Protein AF-A0A1G4UR93-F1 (afdb_monomer)

InterPro domains:
  IPR045601 Domain of unknown function DUF6455 [PF20056] (4-84)

Radius of gyration: 15.11 Å; Cα contacts (8 Å, |Δi|>4): 71; chains: 1; bounding box: 38×25×50 Å

Foldseek 3Di:
DDPVLLVVQLVLLVQLLQQQQADLVVCCVVPVPLSVVLSVLSSPDPCVVVQVVVSVVVVVVPPDRHRDQRDPPRPCRVVSVVRVVVVVDDDPPPPDD

Organism: NCBI:txid177413

pLDDT: mean 81.88, std 15.71, range [43.56, 96.5]

Structure (mmCIF, N/CA/C/O backbone):
data_AF-A0A1G4UR93-F1
#
_entry.id   AF-A0A1G4UR93-F1
#
loop_
_atom_site.group_PDB
_atom_site.id
_atom_site.type_symbol
_atom_site.label_atom_id
_atom_site.label_alt_id
_atom_site.label_comp_id
_atom_site.label_asym_id
_atom_site.label_entity_id
_atom_site.label_seq_id
_atom_site.pdbx_PDB_ins_code
_atom_site.Cartn_x
_atom_site.Cartn_y
_atom_site.Cartn_z
_atom_site.occupancy
_atom_site.B_iso_or_equiv
_atom_site.auth_seq_id
_atom_site.auth_comp_id
_atom_site.auth_asym_id
_atom_site.auth_atom_id
_atom_site.pdbx_PDB_model_num
ATOM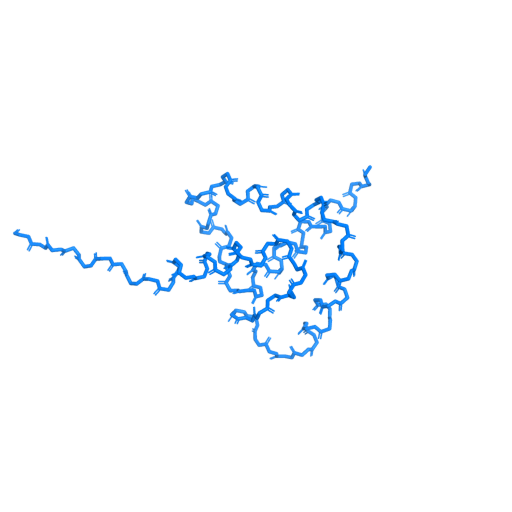 1 N N . MET A 1 1 ? 18.824 3.652 -8.632 1.00 50.16 1 MET A N 1
ATOM 2 C CA . MET A 1 1 ? 17.350 3.562 -8.580 1.00 50.16 1 MET A CA 1
ATOM 3 C C . MET A 1 1 ? 16.845 4.753 -9.372 1.00 50.16 1 MET A C 1
ATOM 5 O O . MET A 1 1 ? 17.307 5.851 -9.093 1.00 50.16 1 MET A O 1
ATOM 9 N N . ASN A 1 2 ? 16.088 4.527 -10.447 1.00 56.06 2 ASN A N 1
ATOM 10 C CA . ASN A 1 2 ? 15.692 5.593 -11.373 1.00 56.06 2 ASN A CA 1
ATOM 11 C C . ASN A 1 2 ? 14.555 6.409 -10.735 1.00 56.06 2 ASN A C 1
ATOM 13 O O . ASN A 1 2 ? 13.671 5.800 -10.138 1.00 56.06 2 ASN A O 1
ATOM 17 N N . VAL A 1 3 ? 14.577 7.741 -10.795 1.00 56.81 3 VAL A N 1
ATOM 18 C CA . VAL A 1 3 ? 13.596 8.586 -10.071 1.00 56.81 3 VAL A CA 1
ATOM 19 C C . VAL A 1 3 ? 12.163 8.258 -10.504 1.00 56.81 3 VAL A C 1
ATOM 21 O O . VAL A 1 3 ? 11.294 8.103 -9.650 1.00 56.81 3 VAL A O 1
ATOM 24 N N . ASP A 1 4 ? 11.971 7.963 -11.792 1.00 60.34 4 ASP A N 1
ATOM 25 C CA . ASP A 1 4 ? 10.687 7.538 -12.366 1.00 60.34 4 ASP A CA 1
ATOM 26 C C . ASP A 1 4 ? 10.102 6.291 -11.672 1.00 60.34 4 ASP A C 1
ATOM 28 O O . ASP A 1 4 ? 8.893 6.165 -11.507 1.00 60.34 4 ASP A O 1
ATOM 32 N N . THR A 1 5 ? 10.963 5.392 -11.174 1.00 74.19 5 THR A N 1
ATOM 33 C CA . THR A 1 5 ? 10.531 4.173 -10.467 1.00 74.19 5 THR A CA 1
ATOM 34 C C . THR A 1 5 ? 10.099 4.431 -9.025 1.00 74.19 5 THR A C 1
ATOM 36 O O . THR A 1 5 ? 9.374 3.616 -8.464 1.00 74.19 5 THR A O 1
ATOM 39 N N . ILE A 1 6 ? 10.528 5.533 -8.398 1.00 84.12 6 ILE A N 1
ATOM 40 C CA . ILE A 1 6 ? 10.134 5.866 -7.019 1.00 84.12 6 ILE A CA 1
ATOM 41 C C . ILE A 1 6 ? 8.712 6.423 -7.010 1.00 84.12 6 ILE A C 1
ATOM 43 O O . ILE A 1 6 ? 7.884 5.965 -6.221 1.00 84.12 6 ILE A O 1
ATOM 47 N N . ASP A 1 7 ? 8.417 7.361 -7.909 1.00 86.69 7 ASP A N 1
ATOM 48 C CA . ASP A 1 7 ? 7.087 7.964 -8.008 1.00 86.69 7 ASP A CA 1
ATOM 49 C C . ASP A 1 7 ? 6.037 6.933 -8.437 1.00 86.69 7 ASP A C 1
ATOM 51 O O . ASP A 1 7 ? 4.968 6.859 -7.829 1.00 86.69 7 ASP A O 1
ATOM 55 N N . GLU A 1 8 ? 6.369 6.059 -9.393 1.00 86.88 8 GLU A N 1
ATOM 56 C CA . GLU A 1 8 ? 5.518 4.931 -9.794 1.00 86.88 8 GLU A CA 1
ATOM 57 C C . GLU A 1 8 ? 5.221 3.989 -8.614 1.00 86.88 8 GLU A C 1
ATOM 59 O O . GLU A 1 8 ? 4.076 3.595 -8.384 1.00 86.88 8 GLU A O 1
ATOM 64 N N . ARG A 1 9 ? 6.237 3.664 -7.805 1.00 89.19 9 ARG A N 1
ATOM 65 C CA . ARG A 1 9 ? 6.079 2.799 -6.625 1.00 89.19 9 ARG A CA 1
ATOM 66 C C . ARG A 1 9 ? 5.224 3.442 -5.545 1.00 89.19 9 ARG A C 1
ATOM 68 O O . ARG A 1 9 ? 4.409 2.758 -4.930 1.00 89.19 9 ARG A O 1
ATOM 75 N N . LEU A 1 10 ? 5.402 4.738 -5.303 1.00 92.06 10 LEU A N 1
ATOM 76 C CA . LEU A 1 10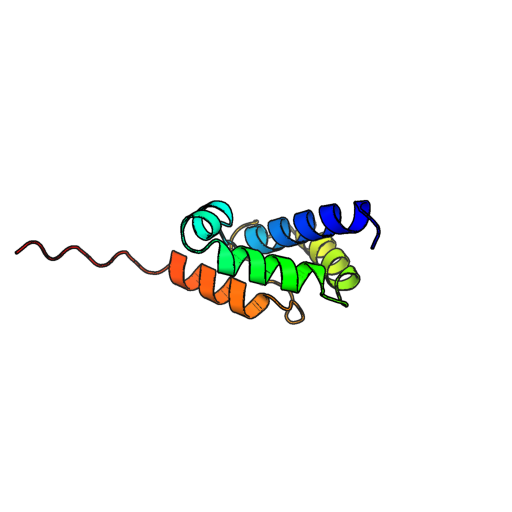 ? 4.580 5.481 -4.350 1.00 92.06 10 LEU A CA 1
ATOM 77 C C . LEU A 1 10 ? 3.133 5.599 -4.835 1.00 92.06 10 LEU A C 1
ATOM 79 O O . LEU A 1 10 ? 2.212 5.477 -4.025 1.00 92.06 10 LEU A O 1
ATOM 83 N N . ALA A 1 11 ? 2.922 5.790 -6.138 1.00 91.44 11 ALA A N 1
ATOM 84 C CA . ALA A 1 11 ? 1.594 5.776 -6.735 1.00 91.44 11 ALA A CA 1
ATOM 85 C C . ALA A 1 11 ? 0.922 4.406 -6.557 1.00 91.44 11 ALA A C 1
ATOM 87 O O . ALA A 1 11 ? -0.209 4.353 -6.071 1.00 91.44 11 ALA A O 1
ATOM 88 N N . LEU A 1 12 ? 1.634 3.306 -6.836 1.00 91.19 12 LEU A N 1
ATOM 89 C CA . LEU A 1 12 ? 1.125 1.952 -6.602 1.00 91.19 12 LEU A CA 1
ATOM 90 C C . LEU A 1 12 ? 0.795 1.719 -5.123 1.00 91.19 12 LEU A C 1
ATOM 92 O O . LEU A 1 12 ? -0.266 1.189 -4.815 1.00 91.19 12 LEU A O 1
ATOM 96 N N . PHE A 1 13 ? 1.664 2.133 -4.198 1.00 94.69 13 PHE A N 1
ATOM 97 C CA . PHE A 1 13 ? 1.405 2.001 -2.762 1.00 94.69 13 PHE A CA 1
ATOM 98 C C . PHE A 1 13 ? 0.092 2.681 -2.350 1.00 94.69 13 PHE A C 1
ATOM 100 O O . PHE A 1 13 ? -0.725 2.071 -1.661 1.00 94.69 13 PHE A O 1
ATOM 107 N N . ARG A 1 14 ? -0.131 3.920 -2.806 1.00 93.56 14 ARG A N 1
ATOM 108 C CA . ARG A 1 14 ? -1.365 4.669 -2.524 1.00 93.56 14 ARG A CA 1
ATOM 109 C C . ARG A 1 14 ? -2.591 3.990 -3.124 1.00 93.56 14 ARG A C 1
ATOM 111 O O . ARG A 1 14 ? -3.610 3.881 -2.452 1.00 93.56 14 ARG A O 1
ATOM 118 N N . ALA A 1 15 ? -2.476 3.511 -4.360 1.00 91.88 15 ALA A N 1
ATOM 119 C CA . ALA A 1 15 ? -3.560 2.826 -5.050 1.00 91.88 15 ALA A CA 1
ATOM 120 C C . ALA A 1 15 ? -3.938 1.506 -4.355 1.00 91.88 15 ALA A C 1
ATOM 122 O O . ALA A 1 15 ? -5.117 1.230 -4.157 1.00 91.88 15 ALA A O 1
ATOM 123 N N . MET A 1 16 ? -2.943 0.736 -3.908 1.00 92.12 16 MET A N 1
ATOM 124 C CA . MET A 1 16 ? -3.142 -0.500 -3.147 1.00 92.12 16 MET A CA 1
ATOM 125 C C . MET A 1 16 ? -3.805 -0.252 -1.791 1.00 92.12 16 MET A C 1
ATOM 127 O O . MET A 1 16 ? -4.699 -1.003 -1.414 1.00 92.12 16 MET A O 1
ATOM 131 N N . ALA A 1 17 ? -3.395 0.795 -1.070 1.00 92.81 17 ALA A N 1
ATOM 132 C CA . ALA A 1 17 ? -4.015 1.158 0.201 1.00 92.81 17 ALA A CA 1
ATOM 133 C C . ALA A 1 17 ? -5.483 1.577 0.010 1.00 92.81 17 ALA A C 1
ATOM 135 O O . ALA A 1 17 ? -6.362 1.055 0.689 1.00 92.81 17 ALA A O 1
ATOM 136 N N . ALA A 1 18 ? -5.767 2.428 -0.980 1.00 90.81 18 ALA A N 1
ATOM 137 C CA . ALA A 1 18 ? -7.137 2.820 -1.311 1.00 90.81 18 ALA A CA 1
ATOM 138 C C . ALA A 1 18 ? -7.998 1.621 -1.749 1.00 90.81 18 ALA A C 1
ATOM 140 O O . ALA A 1 18 ? -9.152 1.500 -1.348 1.00 90.81 18 ALA A O 1
ATOM 141 N N . HIS A 1 19 ? -7.436 0.698 -2.533 1.00 89.06 19 HIS A N 1
ATOM 142 C CA . HIS A 1 19 ? -8.113 -0.539 -2.925 1.00 89.06 19 HIS A CA 1
ATOM 143 C C . HIS A 1 19 ? -8.446 -1.422 -1.718 1.00 89.06 19 HIS A C 1
ATOM 145 O O . HIS A 1 19 ? -9.566 -1.923 -1.621 1.00 89.06 19 HIS A O 1
ATOM 151 N N . ALA A 1 20 ? -7.517 -1.520 -0.763 1.00 89.50 20 ALA A N 1
ATOM 152 C CA . ALA A 1 20 ? -7.735 -2.195 0.511 1.00 89.50 20 ALA A CA 1
ATOM 153 C C . ALA A 1 20 ? -8.795 -1.508 1.389 1.00 89.50 20 ALA A C 1
ATOM 155 O O . ALA A 1 20 ? -9.279 -2.130 2.325 1.00 89.50 20 ALA A O 1
ATOM 156 N N . GLY A 1 21 ? -9.184 -0.267 1.084 1.00 90.06 21 GLY A N 1
ATOM 157 C CA . GLY A 1 21 ? -10.104 0.525 1.902 1.00 90.06 21 GLY A CA 1
ATOM 158 C C . GLY A 1 21 ? -9.426 1.321 3.015 1.00 90.06 21 GLY A C 1
ATOM 159 O O . GLY A 1 21 ? -10.115 1.768 3.912 1.00 90.06 21 GLY A O 1
ATOM 160 N N . VAL A 1 22 ? -8.105 1.510 2.956 1.00 91.31 22 VAL A N 1
ATOM 161 C CA . VAL A 1 22 ? -7.341 2.282 3.947 1.00 91.31 22 VAL A CA 1
ATOM 162 C C . VAL A 1 22 ? -7.328 3.770 3.589 1.00 91.31 22 VAL A C 1
ATOM 164 O O . VAL A 1 22 ? -6.882 4.145 2.495 1.00 91.31 22 VAL A O 1
ATOM 167 N N . ASP A 1 23 ? -7.683 4.633 4.544 1.00 91.69 23 ASP A N 1
ATOM 168 C CA . ASP A 1 23 ? -7.508 6.087 4.436 1.00 91.69 23 ASP A CA 1
ATOM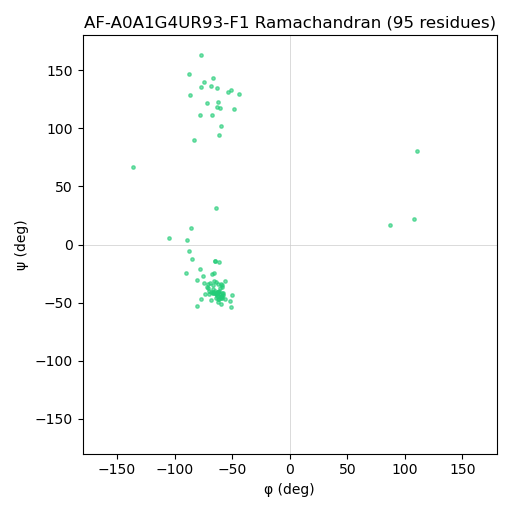 169 C C . ASP A 1 23 ? -6.071 6.498 4.822 1.00 91.69 23 ASP A C 1
ATOM 171 O O . ASP A 1 23 ? -5.737 6.786 5.974 1.00 91.69 23 ASP A O 1
ATOM 175 N N . LEU A 1 24 ? -5.170 6.527 3.831 1.00 91.44 24 LEU A N 1
ATOM 176 C CA . LEU A 1 24 ? -3.777 6.938 4.052 1.00 91.44 24 LEU A CA 1
ATOM 177 C C . LEU A 1 24 ? -3.625 8.356 4.634 1.00 91.44 24 LEU A C 1
ATOM 179 O O . LEU A 1 24 ? -2.768 8.518 5.506 1.00 91.44 24 LEU A O 1
ATOM 183 N N . PRO A 1 25 ? -4.357 9.392 4.177 1.00 92.44 25 PRO A N 1
ATOM 184 C CA . PRO A 1 25 ? -4.362 10.695 4.839 1.00 92.44 25 PRO A CA 1
ATOM 185 C C . PRO A 1 25 ? -4.668 10.626 6.339 1.00 92.44 25 PRO A C 1
ATOM 187 O O . PRO A 1 25 ? -3.896 11.181 7.126 1.00 92.44 25 PRO A O 1
ATOM 190 N N . ALA A 1 26 ? -5.724 9.911 6.742 1.00 91.56 26 ALA A N 1
ATOM 191 C CA . ALA A 1 26 ? -6.070 9.737 8.153 1.00 91.56 26 ALA A CA 1
ATOM 192 C C . ALA A 1 26 ? -4.948 9.017 8.921 1.00 91.56 26 ALA A C 1
ATOM 194 O O . ALA A 1 26 ? -4.468 9.516 9.942 1.00 91.56 26 ALA A O 1
ATOM 195 N N . ARG A 1 27 ? -4.422 7.918 8.365 1.00 92.62 27 ARG A N 1
ATOM 196 C CA . ARG A 1 27 ? -3.302 7.169 8.963 1.00 92.62 27 ARG A CA 1
ATOM 197 C C . ARG A 1 27 ? -2.010 7.961 9.044 1.00 92.62 27 ARG A C 1
ATOM 199 O O . ARG A 1 27 ? -1.238 7.790 9.980 1.00 92.62 27 ARG A O 1
ATOM 206 N N . THR A 1 28 ? -1.766 8.856 8.096 1.00 93.25 28 THR A N 1
ATOM 207 C CA . THR A 1 28 ? -0.586 9.728 8.125 1.00 93.25 28 THR A CA 1
ATOM 208 C C . THR A 1 28 ? -0.706 10.776 9.228 1.00 93.25 28 THR A C 1
ATOM 210 O O . THR A 1 28 ? 0.307 11.137 9.823 1.00 93.25 28 THR A O 1
ATOM 213 N N . ALA A 1 29 ? -1.918 11.260 9.517 1.00 92.56 29 ALA A N 1
ATOM 214 C CA . ALA A 1 29 ? -2.158 12.200 10.608 1.00 92.56 29 ALA A CA 1
ATOM 215 C C . ALA A 1 29 ? -2.011 11.540 11.990 1.00 92.56 29 ALA A C 1
ATOM 217 O O . ALA A 1 29 ? -1.481 12.164 12.907 1.00 92.56 29 ALA A O 1
ATOM 218 N N . GLU A 1 30 ? -2.443 10.285 12.125 1.00 92.81 30 GLU A N 1
ATOM 219 C CA . GLU A 1 30 ? -2.373 9.515 13.373 1.00 92.81 30 GLU A CA 1
ATOM 220 C C . GLU A 1 30 ? -0.979 8.913 13.624 1.00 92.81 30 GLU A C 1
ATOM 222 O O . GLU A 1 30 ? -0.376 9.127 14.676 1.00 92.81 30 GLU A O 1
ATOM 227 N N . ALA A 1 31 ? -0.447 8.183 12.641 1.00 92.31 31 ALA A N 1
ATOM 228 C CA . ALA A 1 31 ? 0.750 7.358 12.764 1.00 92.31 31 ALA A CA 1
ATOM 229 C C . ALA A 1 31 ? 1.691 7.529 11.548 1.00 92.31 31 ALA A C 1
ATOM 231 O O . ALA A 1 31 ? 1.947 6.584 10.790 1.00 92.31 31 ALA A O 1
ATOM 232 N N . PRO A 1 32 ? 2.294 8.721 11.352 1.00 92.56 32 PRO A N 1
ATOM 233 C CA . PRO A 1 32 ? 3.100 9.021 10.164 1.00 92.56 32 PRO A CA 1
ATOM 234 C C . PRO A 1 32 ? 4.300 8.079 9.985 1.00 92.56 32 PRO A C 1
ATOM 236 O O . PRO A 1 32 ? 4.670 7.748 8.859 1.00 92.56 32 PRO A O 1
ATOM 239 N N . GLN A 1 33 ? 4.910 7.615 11.081 1.00 94.56 33 GLN A N 1
ATOM 240 C CA . GLN A 1 33 ? 6.051 6.692 11.022 1.00 94.56 33 GLN A CA 1
ATOM 241 C C . GLN A 1 33 ? 5.658 5.297 10.523 1.00 94.56 33 GLN A C 1
ATOM 243 O O . GLN A 1 33 ? 6.439 4.648 9.820 1.00 94.56 33 GLN A O 1
ATOM 248 N N . GLU A 1 34 ? 4.443 4.840 10.825 1.00 94.94 34 GLU A N 1
ATOM 249 C CA . GLU A 1 34 ? 3.946 3.557 10.330 1.00 94.94 34 GLU A CA 1
ATOM 250 C C . GLU A 1 34 ? 3.675 3.618 8.830 1.00 94.94 34 GLU A C 1
ATOM 252 O O . GLU A 1 34 ? 4.096 2.726 8.086 1.00 94.94 34 GLU A O 1
ATOM 257 N N . VAL A 1 35 ? 3.068 4.716 8.366 1.00 95.69 35 VAL A N 1
ATOM 258 C CA . VAL A 1 35 ? 2.846 4.965 6.937 1.00 95.69 35 VAL A CA 1
ATOM 259 C C . VAL A 1 35 ? 4.172 5.024 6.181 1.00 95.69 35 VAL A C 1
ATOM 261 O O . VAL A 1 35 ? 4.321 4.368 5.148 1.00 95.69 35 VAL A O 1
ATOM 264 N N . LEU A 1 36 ? 5.173 5.731 6.716 1.00 95.38 36 LEU A N 1
ATOM 265 C CA . LEU A 1 36 ? 6.516 5.771 6.130 1.00 95.38 36 LEU A CA 1
ATOM 266 C C . LEU A 1 36 ? 7.156 4.378 6.070 1.00 95.38 36 LEU A C 1
ATOM 268 O O . LEU A 1 36 ? 7.718 4.002 5.040 1.00 95.38 36 LEU A O 1
ATOM 272 N N . THR A 1 37 ? 7.027 3.582 7.130 1.00 96.50 37 THR A N 1
ATOM 273 C CA . THR A 1 37 ? 7.562 2.212 7.181 1.00 96.50 37 THR A CA 1
ATOM 274 C C . THR A 1 37 ? 6.874 1.293 6.164 1.00 96.50 37 THR A C 1
ATOM 276 O O . THR A 1 37 ? 7.525 0.474 5.507 1.00 96.50 37 THR A O 1
ATOM 279 N N . ALA A 1 38 ? 5.557 1.418 5.985 1.00 96.25 38 ALA A N 1
ATOM 280 C CA . ALA A 1 38 ? 4.805 0.683 4.968 1.00 96.25 38 ALA A CA 1
ATOM 281 C C . ALA A 1 38 ? 5.199 1.104 3.540 1.00 96.25 38 ALA A C 1
ATOM 283 O O . ALA A 1 38 ? 5.401 0.245 2.673 1.00 96.25 38 ALA A O 1
ATOM 284 N N . ALA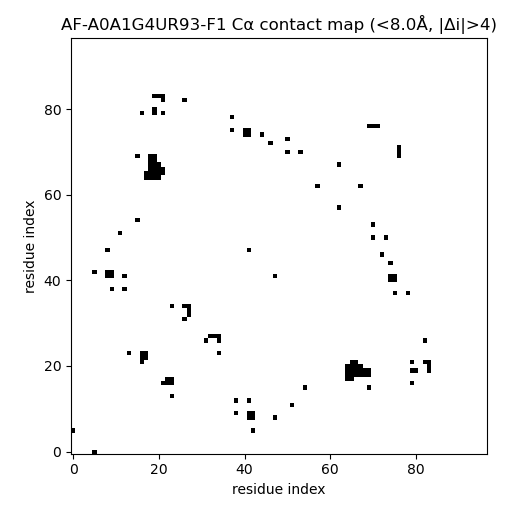 A 1 39 ? 5.388 2.405 3.303 1.00 95.56 39 ALA A N 1
ATOM 285 C CA . ALA A 1 39 ? 5.858 2.926 2.023 1.00 95.56 39 ALA A CA 1
ATOM 286 C C . ALA A 1 39 ? 7.274 2.420 1.696 1.00 95.56 39 ALA A C 1
ATOM 288 O O . ALA A 1 39 ? 7.518 1.939 0.590 1.00 95.56 39 ALA A O 1
ATOM 289 N N . GLN A 1 40 ? 8.192 2.427 2.668 1.00 94.94 40 GLN A N 1
ATOM 290 C CA . GLN A 1 40 ? 9.545 1.882 2.508 1.00 94.94 40 GLN A CA 1
ATOM 291 C C . GLN A 1 40 ? 9.536 0.374 2.215 1.00 94.94 40 GLN A C 1
ATOM 293 O O . GLN A 1 40 ? 10.271 -0.088 1.338 1.00 94.94 40 GLN A O 1
ATOM 298 N N . ARG A 1 41 ? 8.668 -0.403 2.884 1.00 94.88 41 ARG A N 1
ATOM 299 C CA . ARG A 1 41 ? 8.463 -1.832 2.573 1.00 94.88 41 ARG A CA 1
ATOM 300 C C . ARG A 1 41 ? 8.021 -2.051 1.127 1.00 94.88 41 ARG A C 1
ATOM 302 O O . ARG A 1 41 ? 8.513 -2.986 0.491 1.00 94.88 41 ARG A O 1
ATOM 309 N N . CYS A 1 42 ? 7.122 -1.204 0.623 1.00 94.38 42 CYS A N 1
ATOM 310 C CA . CYS A 1 42 ? 6.637 -1.261 -0.754 1.00 94.38 42 CYS A CA 1
ATOM 311 C C . CYS A 1 42 ? 7.741 -0.892 -1.757 1.00 94.38 42 CYS A C 1
ATOM 313 O O . CYS A 1 42 ? 8.003 -1.649 -2.690 1.00 94.38 42 CYS A O 1
ATOM 315 N N . LEU A 1 43 ? 8.452 0.212 -1.514 1.00 91.81 43 LEU A N 1
ATOM 316 C CA . LEU A 1 43 ? 9.563 0.682 -2.349 1.00 91.81 43 LEU A CA 1
ATOM 317 C C . LEU A 1 43 ? 10.702 -0.343 -2.458 1.00 91.81 43 LEU A C 1
ATOM 319 O O . LEU A 1 43 ? 11.326 -0.462 -3.509 1.00 91.81 43 LEU A O 1
ATOM 323 N N . GLY A 1 44 ? 10.962 -1.098 -1.387 1.00 90.62 44 GLY A N 1
ATOM 324 C CA . GLY A 1 44 ? 11.975 -2.156 -1.352 1.00 90.62 44 GLY A CA 1
ATOM 325 C C . GLY A 1 44 ? 11.483 -3.550 -1.765 1.00 90.62 44 GLY A C 1
ATOM 326 O O . GLY A 1 44 ? 12.238 -4.516 -1.636 1.00 90.62 44 GLY A O 1
ATOM 327 N N . CYS A 1 45 ? 10.226 -3.708 -2.188 1.00 92.00 45 CYS A N 1
ATOM 328 C CA . CYS A 1 45 ? 9.677 -5.002 -2.601 1.00 92.00 45 CYS A CA 1
ATOM 329 C C . CYS A 1 45 ? 10.221 -5.421 -3.979 1.00 92.00 45 CYS A C 1
ATOM 331 O O . CYS A 1 45 ? 10.360 -4.592 -4.875 1.00 92.00 45 CYS A O 1
ATOM 333 N N . ARG A 1 46 ? 10.534 -6.714 -4.150 1.00 89.56 46 ARG A N 1
ATOM 334 C CA . ARG A 1 46 ? 11.045 -7.275 -5.416 1.00 89.56 46 ARG A CA 1
ATOM 335 C C . ARG A 1 46 ? 9.934 -7.775 -6.343 1.00 89.56 46 ARG A C 1
ATOM 337 O O . ARG A 1 46 ? 10.111 -7.735 -7.553 1.00 89.56 46 ARG A O 1
ATOM 344 N N . ASP A 1 47 ? 8.777 -8.125 -5.786 1.00 89.75 47 ASP A N 1
ATOM 345 C CA . ASP A 1 47 ? 7.584 -8.644 -6.498 1.00 89.75 47 ASP A CA 1
ATOM 346 C C . ASP A 1 47 ? 6.687 -7.519 -7.042 1.00 89.75 47 ASP A C 1
ATOM 348 O O . ASP A 1 47 ? 5.529 -7.662 -7.424 1.00 89.75 47 ASP A O 1
ATOM 352 N N . ALA A 1 48 ? 7.269 -6.339 -7.054 1.00 85.56 48 ALA A N 1
ATOM 353 C CA . ALA A 1 48 ? 6.757 -5.078 -7.504 1.00 85.56 48 ALA A CA 1
ATOM 354 C C . ALA A 1 48 ? 6.133 -5.122 -8.930 1.00 85.56 48 ALA A C 1
ATOM 356 O O . ALA A 1 48 ? 5.042 -4.572 -9.105 1.00 85.56 48 ALA A O 1
ATOM 357 N N . PRO A 1 49 ? 6.738 -5.791 -9.939 1.00 88.12 49 PRO A N 1
ATOM 358 C CA . PRO A 1 49 ? 6.121 -5.971 -11.260 1.00 88.12 49 PRO A CA 1
ATOM 359 C C . PRO A 1 49 ? 4.877 -6.871 -11.242 1.00 88.12 49 PRO A C 1
ATOM 361 O O .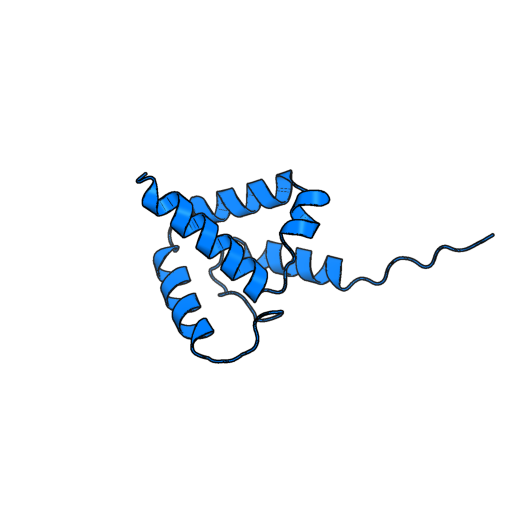 PRO A 1 49 ? 3.928 -6.634 -11.987 1.00 88.12 49 PRO A O 1
ATOM 364 N N . ASP A 1 50 ? 4.861 -7.892 -10.385 1.00 90.00 50 ASP A N 1
ATOM 365 C CA . ASP A 1 50 ? 3.715 -8.796 -10.238 1.00 90.00 50 ASP A CA 1
ATOM 366 C C . ASP A 1 50 ? 2.550 -8.091 -9.548 1.00 90.00 50 ASP A C 1
ATOM 368 O O . ASP A 1 50 ? 1.398 -8.267 -9.940 1.00 90.00 50 ASP A O 1
ATOM 372 N N . CYS A 1 51 ? 2.860 -7.218 -8.585 1.00 90.31 51 CYS A N 1
ATOM 373 C CA . CYS A 1 51 ? 1.884 -6.351 -7.937 1.00 90.31 51 CYS A CA 1
ATOM 374 C C . CYS A 1 51 ? 1.187 -5.419 -8.941 1.00 90.31 51 CYS A C 1
ATOM 376 O O . CYS A 1 51 ? -0.037 -5.342 -8.930 1.00 90.31 51 CYS A O 1
ATOM 378 N N . HIS A 1 52 ? 1.933 -4.778 -9.855 1.00 88.56 52 HIS A N 1
ATOM 379 C CA . HIS A 1 52 ? 1.334 -3.955 -10.918 1.00 88.56 52 HIS A CA 1
ATOM 380 C C . HIS A 1 52 ? 0.398 -4.766 -11.809 1.00 88.56 52 HIS A C 1
ATOM 382 O O . HIS A 1 52 ? -0.757 -4.396 -11.977 1.00 88.56 52 HIS A O 1
ATOM 388 N N . ARG A 1 53 ? 0.865 -5.911 -12.324 1.00 89.56 53 ARG A N 1
ATOM 389 C CA . ARG A 1 53 ? 0.045 -6.765 -13.197 1.00 89.56 53 ARG A CA 1
ATOM 390 C C . ARG A 1 53 ? -1.236 -7.228 -12.512 1.00 89.56 53 ARG A C 1
ATOM 392 O O . ARG A 1 53 ? -2.299 -7.247 -13.132 1.00 89.56 53 ARG A O 1
ATOM 399 N N . TRP A 1 54 ? -1.134 -7.598 -11.237 1.00 90.50 54 TRP A N 1
ATOM 400 C CA . TRP A 1 54 ? -2.294 -7.951 -10.433 1.00 90.50 54 TRP A CA 1
ATOM 401 C C . TRP A 1 54 ? -3.247 -6.760 -10.296 1.00 90.50 54 TRP A C 1
ATOM 403 O O . TRP A 1 54 ? -4.431 -6.905 -10.584 1.00 90.50 54 TRP A O 1
ATOM 413 N N . PHE A 1 55 ? -2.734 -5.582 -9.931 1.00 87.88 55 PHE A N 1
ATOM 414 C CA . PHE A 1 55 ? -3.551 -4.390 -9.709 1.00 87.88 55 PHE A CA 1
ATOM 415 C C . PHE A 1 55 ? -4.259 -3.929 -10.982 1.00 87.88 55 PHE A C 1
ATOM 417 O O . PHE A 1 55 ? -5.455 -3.663 -10.948 1.00 87.88 55 PHE A O 1
ATOM 424 N N . ASP A 1 56 ? -3.568 -3.933 -12.121 1.00 86.38 56 ASP A N 1
ATOM 425 C CA . ASP A 1 56 ? -4.152 -3.589 -13.418 1.00 86.38 56 ASP A CA 1
ATOM 426 C C . ASP A 1 56 ? -5.270 -4.562 -13.812 1.00 86.38 56 ASP A C 1
ATOM 428 O O . ASP A 1 56 ? -6.259 -4.162 -14.424 1.00 86.38 56 ASP A O 1
ATOM 432 N N . THR A 1 57 ? -5.141 -5.841 -13.443 1.00 84.69 57 THR A N 1
ATOM 433 C CA . THR A 1 57 ? -6.184 -6.854 -13.671 1.00 84.69 57 THR A CA 1
ATOM 434 C C . THR A 1 57 ? -7.393 -6.609 -12.767 1.00 84.69 57 THR A C 1
ATOM 436 O O . THR A 1 57 ? -8.530 -6.713 -13.223 1.00 84.69 57 THR A O 1
ATOM 439 N N . GLN A 1 58 ? -7.159 -6.232 -11.508 1.00 78.81 58 GLN A N 1
ATOM 440 C CA . GLN A 1 58 ? -8.226 -5.952 -10.546 1.00 78.81 58 GLN A CA 1
ATOM 441 C C . GLN A 1 58 ? -8.931 -4.622 -10.805 1.00 78.81 58 GLN A C 1
ATOM 443 O O . GLN A 1 58 ? -10.133 -4.531 -10.604 1.00 78.81 58 GLN A O 1
ATOM 448 N N . ALA A 1 59 ? -8.228 -3.602 -11.299 1.00 63.78 59 ALA A N 1
ATOM 449 C CA . ALA A 1 59 ? -8.825 -2.328 -11.694 1.00 63.78 59 ALA A CA 1
ATOM 450 C C . ALA A 1 59 ? -9.779 -2.473 -12.897 1.00 63.78 59 ALA A C 1
ATOM 452 O O . ALA A 1 59 ? -10.691 -1.666 -13.067 1.00 63.78 59 ALA A O 1
ATOM 453 N N . GLN A 1 60 ? -9.584 -3.505 -13.728 1.00 61.25 60 GLN A N 1
ATOM 454 C CA . GLN A 1 60 ? -10.469 -3.831 -14.853 1.00 61.25 60 GLN A CA 1
ATOM 455 C C . GLN A 1 60 ? -11.725 -4.594 -14.419 1.00 61.25 60 GLN A C 1
ATOM 457 O O . GLN A 1 60 ? -12.782 -4.453 -15.038 1.00 61.25 60 GLN A O 1
ATOM 462 N N . SER A 1 61 ? -11.642 -5.389 -13.353 1.00 60.59 61 SER A N 1
ATOM 463 C CA . SER A 1 61 ? -12.822 -5.942 -12.699 1.00 60.59 61 SER A CA 1
ATOM 464 C C . SER A 1 61 ? -13.449 -4.850 -11.839 1.00 60.59 61 SER A C 1
ATOM 466 O O . SER A 1 61 ? -12.876 -4.454 -10.839 1.00 60.59 61 SER A O 1
ATOM 468 N N . ALA A 1 62 ? -14.628 -4.354 -12.207 1.00 52.16 62 ALA A N 1
ATOM 469 C CA . ALA A 1 62 ? -15.353 -3.279 -11.517 1.00 52.16 62 ALA A CA 1
ATOM 470 C C . ALA A 1 62 ? -15.818 -3.609 -10.069 1.00 52.16 62 ALA A C 1
ATOM 472 O O . ALA A 1 62 ? -16.864 -3.133 -9.629 1.00 52.16 62 ALA A O 1
ATOM 473 N N . ALA A 1 63 ? -15.081 -4.439 -9.327 1.00 53.41 63 ALA A N 1
ATOM 474 C CA . ALA A 1 63 ? -15.200 -4.586 -7.889 1.00 53.41 63 ALA A CA 1
ATOM 475 C C . ALA A 1 63 ? -14.731 -3.273 -7.251 1.00 53.41 63 ALA A C 1
ATOM 477 O O . ALA A 1 63 ? -13.575 -2.873 -7.382 1.00 53.41 63 ALA A O 1
ATOM 478 N N . ALA A 1 64 ? -15.692 -2.569 -6.657 1.00 51.31 64 ALA A N 1
ATOM 479 C CA . ALA A 1 64 ? -15.553 -1.231 -6.114 1.00 51.31 64 ALA A CA 1
ATOM 480 C C . ALA A 1 64 ? -14.257 -1.062 -5.307 1.00 51.31 64 ALA A C 1
ATOM 482 O O . ALA A 1 64 ? -13.949 -1.856 -4.420 1.00 51.31 64 ALA A O 1
ATOM 483 N N . ALA A 1 65 ? -13.510 -0.004 -5.620 1.00 57.56 65 ALA A N 1
ATOM 484 C CA . ALA A 1 65 ? -12.476 0.491 -4.730 1.00 57.56 65 ALA A CA 1
ATOM 485 C C . ALA A 1 65 ? -13.091 0.742 -3.343 1.00 57.56 65 ALA A C 1
ATOM 487 O O . ALA A 1 65 ? -14.139 1.384 -3.253 1.00 57.56 65 ALA A O 1
ATOM 488 N N . GLY A 1 66 ? -12.432 0.246 -2.297 1.00 63.66 66 GLY A N 1
ATOM 489 C CA . GLY A 1 66 ? -12.858 0.424 -0.912 1.00 63.66 66 GLY A CA 1
ATOM 490 C C . GLY A 1 66 ? -13.353 -0.869 -0.279 1.00 63.66 66 GLY A C 1
ATOM 491 O O . GLY A 1 66 ? -14.558 -1.049 -0.165 1.00 63.66 66 GLY A O 1
ATOM 492 N N . ASP A 1 67 ? -12.398 -1.700 0.164 1.00 75.44 67 ASP A N 1
ATOM 493 C CA . ASP A 1 67 ? -12.555 -2.961 0.925 1.00 75.44 67 ASP A CA 1
ATOM 494 C C . ASP A 1 67 ? -12.269 -4.264 0.141 1.00 75.44 67 ASP A C 1
ATOM 496 O O . ASP A 1 67 ? -12.679 -5.358 0.526 1.00 75.44 67 ASP A O 1
ATOM 500 N N . ALA A 1 68 ? -11.505 -4.190 -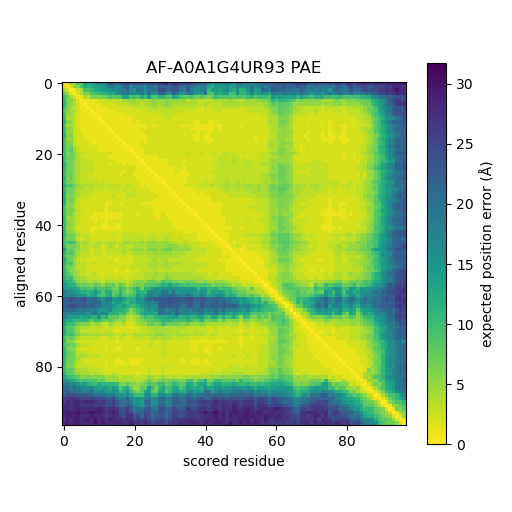0.952 1.00 81.94 68 ALA A N 1
ATOM 501 C CA . ALA A 1 68 ? -11.080 -5.378 -1.692 1.00 81.94 68 ALA A CA 1
ATOM 502 C C . ALA A 1 68 ? -9.767 -5.973 -1.130 1.00 81.94 68 ALA A C 1
ATOM 504 O O . ALA A 1 68 ? -8.894 -5.235 -0.661 1.00 81.94 68 ALA A O 1
ATOM 505 N N . PRO A 1 69 ? -9.585 -7.308 -1.165 1.00 82.94 69 PRO A N 1
ATOM 506 C CA . PRO A 1 69 ? -8.361 -7.936 -0.683 1.00 82.94 69 PRO A CA 1
ATOM 507 C C . PRO A 1 69 ? 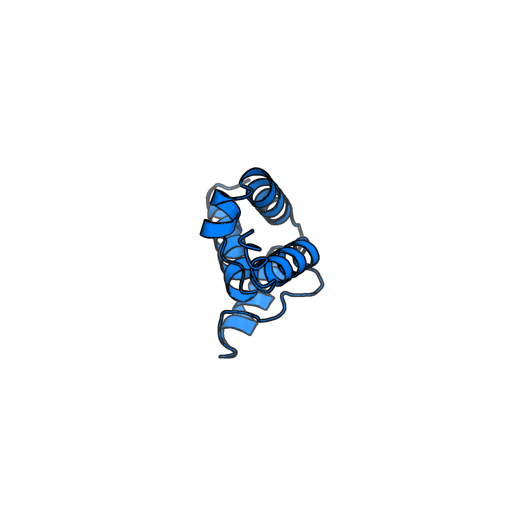-7.179 -7.601 -1.597 1.00 82.94 69 PRO A C 1
ATOM 509 O O . PRO A 1 69 ? -7.270 -7.703 -2.817 1.00 82.94 69 PRO A O 1
ATOM 512 N N . VAL A 1 70 ? -6.034 -7.273 -1.002 1.00 89.31 70 VAL A N 1
ATOM 513 C CA . VAL A 1 70 ? -4.754 -7.137 -1.719 1.00 89.31 70 VAL A CA 1
ATOM 514 C C . VAL A 1 70 ? -4.163 -8.528 -2.029 1.00 89.31 70 VAL A C 1
ATOM 516 O O . VAL A 1 70 ? -4.584 -9.516 -1.421 1.00 89.31 70 VAL A O 1
ATOM 519 N N . PRO A 1 71 ? -3.192 -8.681 -2.954 1.00 90.00 71 PRO A N 1
ATOM 520 C CA . PRO A 1 71 ? -2.679 -10.002 -3.278 1.00 90.00 71 PRO A CA 1
ATOM 521 C C . PRO A 1 71 ? -1.926 -10.582 -2.081 1.00 90.00 71 PRO A C 1
ATOM 523 O O . PRO A 1 71 ? -1.184 -9.869 -1.407 1.00 90.00 71 PRO A O 1
ATOM 526 N N . GLY A 1 72 ? -2.041 -11.894 -1.858 1.00 90.38 72 GLY A N 1
ATOM 527 C CA . GLY A 1 72 ? -1.419 -12.569 -0.709 1.00 90.38 72 GLY A CA 1
ATOM 528 C C . GLY A 1 72 ? 0.114 -12.489 -0.654 1.00 90.38 72 GLY A C 1
ATOM 529 O O . GLY A 1 72 ? 0.701 -12.741 0.392 1.00 90.38 72 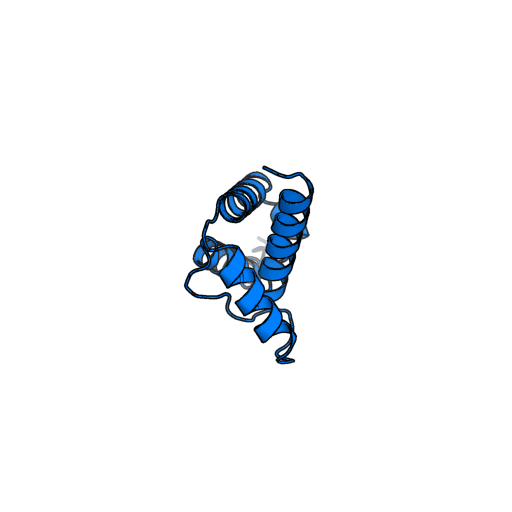GLY A O 1
ATOM 530 N N . PHE A 1 73 ? 0.776 -12.108 -1.753 1.00 91.88 73 PHE A N 1
ATOM 531 C CA . PHE A 1 73 ? 2.221 -11.845 -1.787 1.00 91.88 73 PHE A CA 1
ATOM 532 C C . PHE A 1 73 ? 2.594 -10.394 -1.419 1.00 91.88 73 PHE A C 1
ATOM 534 O O . PHE A 1 73 ? 3.775 -10.061 -1.320 1.00 91.88 73 PHE A O 1
ATOM 541 N N . CYS A 1 74 ? 1.616 -9.502 -1.226 1.00 94.25 74 CYS A N 1
ATOM 542 C CA . CYS A 1 74 ? 1.859 -8.118 -0.834 1.00 94.25 74 CYS A CA 1
ATOM 543 C C . CYS A 1 74 ? 2.533 -8.065 0.543 1.00 94.25 74 CYS A C 1
ATOM 545 O O . CYS A 1 74 ? 1.973 -8.495 1.546 1.00 94.25 74 CYS A O 1
ATOM 547 N N . ARG A 1 75 ? 3.713 -7.440 0.632 1.00 94.94 75 ARG A N 1
ATOM 548 C CA . ARG A 1 75 ? 4.449 -7.288 1.906 1.00 94.94 75 ARG A CA 1
ATOM 549 C C . ARG A 1 75 ? 3.735 -6.426 2.955 1.00 94.94 75 ARG A C 1
ATOM 551 O O . ARG A 1 75 ? 4.148 -6.426 4.113 1.00 94.94 75 ARG A O 1
ATOM 558 N N . ASN A 1 76 ? 2.715 -5.678 2.541 1.00 95.56 76 ASN A N 1
ATOM 559 C CA . ASN A 1 76 ? 1.896 -4.837 3.407 1.00 95.56 76 ASN A CA 1
ATOM 560 C C . ASN A 1 76 ? 0.506 -5.434 3.676 1.00 95.56 76 ASN A C 1
ATOM 562 O O . ASN A 1 76 ? -0.273 -4.762 4.334 1.00 95.56 76 ASN A O 1
ATOM 566 N N . VAL A 1 77 ? 0.193 -6.661 3.225 1.00 94.31 77 VAL A N 1
ATOM 567 C CA . VAL A 1 77 ? -1.146 -7.269 3.402 1.00 94.31 77 VAL A CA 1
ATOM 568 C C . VAL A 1 77 ? -1.621 -7.210 4.852 1.00 94.31 77 VAL A C 1
ATOM 570 O O . VAL A 1 77 ? -2.625 -6.573 5.135 1.00 94.31 77 VAL A O 1
ATOM 573 N N . VAL A 1 78 ? -0.803 -7.710 5.780 1.00 93.56 78 VAL A N 1
ATOM 574 C CA . VAL A 1 78 ? -1.111 -7.691 7.217 1.00 93.56 78 VAL A CA 1
ATOM 575 C C . VAL A 1 78 ? -1.273 -6.264 7.747 1.00 93.56 78 VAL A C 1
ATOM 577 O O . VAL A 1 78 ? -2.123 -6.013 8.586 1.00 93.56 78 VAL A O 1
ATOM 580 N N . GLN A 1 79 ? -0.468 -5.312 7.263 1.00 94.44 79 GLN A N 1
ATOM 581 C CA . GLN A 1 79 ? -0.563 -3.920 7.716 1.00 94.44 79 GLN A CA 1
ATOM 582 C C . GLN A 1 79 ? -1.867 -3.267 7.255 1.00 94.44 79 GLN A C 1
ATOM 584 O O . GLN A 1 79 ? -2.469 -2.514 8.011 1.00 94.44 79 GLN A O 1
ATOM 589 N N . PHE A 1 80 ? -2.276 -3.527 6.014 1.00 93.00 80 PHE A N 1
ATOM 590 C CA . PHE A 1 80 ? -3.529 -3.006 5.490 1.00 93.00 80 PHE A CA 1
ATOM 591 C C . PHE A 1 80 ? -4.720 -3.619 6.221 1.00 93.00 80 PHE A C 1
ATOM 593 O O . PHE A 1 80 ? -5.613 -2.871 6.592 1.00 93.00 80 PHE A O 1
ATOM 600 N N . ASP A 1 81 ? -4.697 -4.921 6.510 1.00 90.69 81 ASP A N 1
ATOM 601 C CA . ASP A 1 81 ? -5.754 -5.572 7.291 1.00 90.69 81 ASP A CA 1
ATOM 602 C C . ASP A 1 81 ? -5.894 -4.947 8.691 1.00 90.69 81 ASP A C 1
ATOM 604 O O . ASP A 1 81 ? -6.996 -4.571 9.079 1.00 90.69 81 ASP A O 1
ATOM 608 N N . LEU A 1 82 ? -4.778 -4.714 9.395 1.00 91.12 82 LEU A N 1
ATOM 609 C CA . LEU A 1 82 ? -4.784 -4.042 10.704 1.00 91.12 82 LEU A CA 1
ATOM 610 C C . LEU A 1 82 ? -5.384 -2.630 10.637 1.00 91.12 82 LEU A C 1
ATOM 612 O O . LEU A 1 82 ? -6.235 -2.269 11.444 1.00 91.12 82 LEU A O 1
ATOM 616 N N . TRP A 1 83 ? -4.979 -1.828 9.649 1.00 92.06 83 TRP A N 1
ATOM 617 C CA . TRP A 1 83 ? -5.510 -0.471 9.496 1.00 92.06 83 TRP A CA 1
ATOM 618 C C . TRP A 1 83 ? -6.995 -0.445 9.113 1.00 92.06 83 TRP A C 1
ATOM 620 O O . TRP A 1 83 ? -7.677 0.529 9.420 1.00 92.06 83 TRP A O 1
ATOM 630 N N . LYS A 1 84 ? -7.522 -1.494 8.482 1.00 83.56 84 LYS A N 1
ATOM 631 C CA . LYS A 1 84 ? -8.963 -1.603 8.221 1.00 83.56 84 LYS A CA 1
ATOM 632 C C . LYS A 1 84 ? -9.744 -1.930 9.490 1.00 83.56 84 LYS A C 1
ATOM 634 O O . LYS A 1 84 ? -10.796 -1.346 9.731 1.00 83.56 84 LYS A O 1
ATOM 639 N N . GLU A 1 85 ? -9.237 -2.852 10.306 1.00 78.81 85 GLU A N 1
ATOM 640 C CA . GLU A 1 85 ? -9.882 -3.258 11.561 1.00 78.81 85 GLU A CA 1
ATOM 641 C C . GLU A 1 85 ? -9.982 -2.092 12.552 1.00 78.81 85 GLU A C 1
ATOM 643 O O . GLU A 1 85 ? -11.032 -1.880 13.160 1.00 78.81 85 GLU A O 1
ATOM 648 N N . ASP A 1 86 ? -8.927 -1.285 12.643 1.00 72.81 86 ASP A N 1
ATOM 649 C CA . ASP A 1 86 ? -8.892 -0.085 13.478 1.00 72.81 86 ASP A CA 1
ATOM 650 C C . ASP A 1 86 ? -9.886 1.002 13.003 1.00 72.81 86 ASP A C 1
ATOM 652 O O . ASP A 1 86 ? -10.413 1.748 13.823 1.00 72.81 86 ASP A O 1
ATOM 656 N N . GLU A 1 87 ? -10.171 1.102 11.696 1.00 61.62 87 GLU A N 1
ATOM 657 C CA . GLU A 1 87 ? -11.191 2.020 11.144 1.00 61.62 87 GLU A CA 1
ATOM 658 C C . GLU A 1 87 ? -12.628 1.521 11.389 1.00 61.62 87 GLU A C 1
ATOM 660 O O . GLU A 1 87 ? -13.561 2.320 11.487 1.00 61.62 87 GLU A O 1
ATOM 665 N N . ALA A 1 88 ?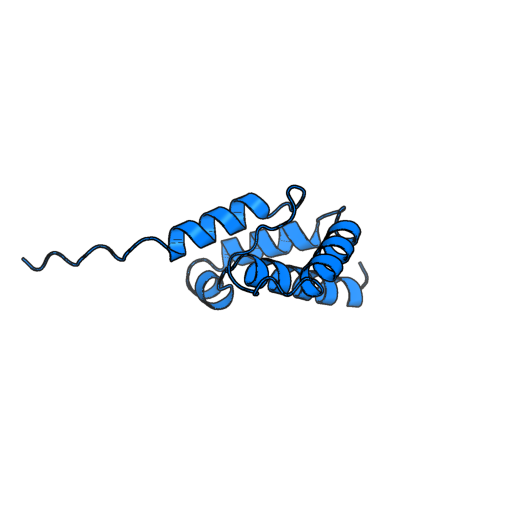 -12.814 0.204 11.522 1.00 59.91 88 ALA A N 1
ATOM 666 C CA . ALA A 1 88 ? -14.109 -0.425 11.771 1.00 59.91 88 ALA A CA 1
ATOM 667 C C . ALA A 1 88 ? -14.501 -0.478 13.262 1.00 59.91 88 ALA A C 1
ATOM 669 O O . ALA A 1 88 ? -15.656 -0.778 13.584 1.00 59.91 88 ALA A O 1
ATOM 670 N N . ALA A 1 89 ? -13.574 -0.203 14.186 1.00 49.41 89 ALA A N 1
ATOM 671 C CA . ALA A 1 89 ? -13.852 -0.215 15.618 1.00 49.41 89 ALA A CA 1
ATOM 672 C C . ALA A 1 89 ? -14.717 1.002 16.026 1.00 49.41 89 ALA A C 1
ATOM 674 O O . ALA A 1 89 ? -14.304 2.147 15.826 1.00 49.41 89 ALA A O 1
ATOM 675 N N . PRO A 1 90 ? -15.914 0.810 16.622 1.00 43.56 90 PRO A N 1
ATOM 676 C CA . PRO A 1 90 ? -16.717 1.930 17.100 1.00 43.56 90 PRO A CA 1
ATOM 677 C C . PRO A 1 90 ? -15.974 2.677 18.213 1.00 43.56 90 PRO A C 1
ATOM 679 O O . PRO A 1 90 ? -15.439 2.063 19.140 1.00 43.56 90 PRO A O 1
ATOM 682 N N . ALA A 1 91 ? -15.966 4.012 18.129 1.00 48.94 91 ALA A N 1
ATOM 683 C CA . ALA A 1 91 ? -15.402 4.877 19.159 1.00 48.94 91 ALA A CA 1
ATOM 684 C C . ALA A 1 91 ? -15.978 4.499 20.540 1.00 48.94 91 ALA A C 1
ATOM 686 O O . ALA A 1 91 ? -17.198 4.347 20.656 1.00 48.94 91 ALA A O 1
ATOM 687 N N . PRO A 1 92 ? -15.148 4.347 21.591 1.00 51.06 92 PRO A N 1
ATOM 688 C CA . PRO A 1 92 ? -15.652 4.022 22.916 1.00 51.06 92 PRO A CA 1
ATOM 689 C C . PRO A 1 92 ? -16.589 5.142 23.378 1.00 51.06 92 PRO A C 1
ATOM 691 O O . PRO A 1 92 ? -16.166 6.293 23.515 1.00 51.06 92 PRO A O 1
ATOM 694 N N . GLU A 1 93 ? -17.866 4.803 23.588 1.00 51.72 93 GLU A N 1
ATOM 695 C CA . GLU A 1 93 ? -18.873 5.704 24.145 1.00 51.72 93 GLU A CA 1
ATOM 696 C C . GLU A 1 93 ? -18.299 6.358 25.403 1.00 51.72 93 GLU A C 1
ATOM 698 O O . GLU A 1 93 ? -17.969 5.691 26.390 1.00 51.72 93 GLU A O 1
ATOM 703 N N . GLN A 1 94 ? -18.142 7.681 25.350 1.00 52.75 94 GLN A N 1
ATOM 704 C CA . GLN A 1 94 ? -17.740 8.477 26.496 1.00 52.75 94 GLN A CA 1
ATOM 705 C C . GLN A 1 94 ? -18.792 8.275 27.587 1.00 52.75 94 GLN A C 1
ATOM 707 O O . GLN A 1 94 ? -19.889 8.825 27.530 1.00 52.75 94 GLN A O 1
ATOM 712 N N . ARG A 1 95 ? -18.460 7.446 28.581 1.00 51.50 95 ARG A N 1
ATOM 713 C CA . ARG A 1 95 ? -19.203 7.335 29.834 1.00 51.50 95 ARG A CA 1
ATOM 714 C C . ARG A 1 95 ? -19.153 8.691 30.533 1.00 51.50 95 ARG A C 1
ATOM 716 O O . ARG A 1 95 ? -18.201 8.990 31.249 1.00 51.50 95 ARG A O 1
ATOM 723 N N . THR A 1 96 ? -20.179 9.499 30.308 1.00 52.66 96 THR A N 1
ATOM 724 C CA . THR A 1 96 ? -20.485 10.669 31.126 1.00 52.66 96 THR A CA 1
ATOM 725 C C . THR A 1 96 ? -20.804 10.175 32.537 1.00 52.66 96 THR A C 1
ATOM 727 O O . THR A 1 96 ? -21.719 9.369 32.718 1.00 52.66 96 THR A O 1
ATOM 730 N N . ALA A 1 97 ? -20.002 10.606 33.509 1.00 59.59 97 ALA A N 1
ATOM 731 C CA . ALA A 1 97 ? -20.285 10.483 34.937 1.00 59.59 97 ALA A CA 1
ATOM 732 C C . ALA A 1 97 ? -20.913 11.783 35.447 1.00 59.59 97 ALA A C 1
ATOM 734 O O . ALA A 1 97 ? -20.535 12.853 34.915 1.00 59.59 97 ALA A O 1
#

Mean predicted aligned error: 7.76 Å

Secondary structure (DSSP, 8-state):
--HHHHHHHHHHHHHHHHHHT--HHHHHHH-HHHHHHHHHHHHT-S-HHHHHHHHHHHHHS---SSSPPPPTT-TTHHHHHHHHHHHHSPPPP----

Sequence (97 aa):
MNVDTIDERLALFRAMAAHAGVDLPARTAEAPQEVLTAAQRCLGCRDAPDCHRWFDTQAQSAAAAGDAPVPGFCRNVVQFDLWKEDEAAPAPEQRTA

Solvent-accessible surface area (backbone atoms only — not comparable to full-atom values): 5849 Å² total; per-residue (Å²): 134,61,72,72,58,52,57,52,43,53,50,49,52,52,52,51,35,37,29,43,43,38,60,61,72,62,41,40,73,76,40,45,68,58,49,51,52,50,50,51,53,55,68,71,44,84,62,51,68,58,52,50,56,50,49,61,54,48,70,68,44,84,68,63,77,56,64,40,86,69,59,93,82,45,94,50,44,71,58,53,53,52,55,38,54,64,71,67,54,77,77,80,78,79,81,81,127